Protein AF-A0A7J4PZW4-F1 (afdb_monomer_lite)

Foldseek 3Di:
DPDPDLVVQQVVQQCAPVPDDDGDGSVVSVVVVVVVVVVVVVVCCCVVCVDPPDPDDD

Radius of gyration: 18.54 Å; chains: 1; bounding box: 39×29×47 Å

Sequence (58 aa):
QTCDTLEEMEIWMDTTGKGYGEEHSGVSNLVDSLDIITWWAAYSFFHLDEKPVVNAYL

Structure (mmCIF, N/CA/C/O backbone):
data_AF-A0A7J4PZW4-F1
#
_entry.id   AF-A0A7J4PZW4-F1
#
loop_
_atom_site.group_PDB
_atom_site.id
_atom_site.type_symbol
_atom_site.label_atom_id
_atom_site.label_alt_id
_atom_site.label_comp_id
_atom_site.label_asym_id
_atom_site.label_entity_id
_atom_site.label_seq_id
_atom_site.pdbx_PDB_ins_code
_atom_site.Cartn_x
_atom_site.Cartn_y
_atom_site.Cartn_z
_atom_site.occupancy
_atom_site.B_iso_or_equiv
_atom_site.auth_seq_id
_atom_site.auth_comp_id
_atom_site.auth_asym_id
_atom_site.auth_atom_id
_atom_site.pdbx_PDB_model_num
ATOM 1 N N . GLN A 1 1 ? 5.292 -15.751 11.284 1.00 43.28 1 GLN A N 1
ATOM 2 C CA . GLN A 1 1 ? 4.225 -15.209 10.428 1.00 43.28 1 GLN A CA 1
ATOM 3 C C . GLN A 1 1 ? 4.248 -13.720 10.712 1.00 43.28 1 GLN A C 1
ATOM 5 O O . GLN A 1 1 ? 4.010 -13.355 11.848 1.00 43.28 1 GLN A O 1
ATOM 10 N N . THR A 1 2 ? 4.778 -12.858 9.847 1.00 59.66 2 THR A N 1
ATOM 11 C CA . THR A 1 2 ? 4.755 -12.918 8.373 1.00 59.66 2 THR A CA 1
ATOM 12 C C . THR A 1 2 ? 3.334 -13.092 7.869 1.00 59.66 2 THR A C 1
ATOM 14 O O . THR A 1 2 ? 3.044 -14.082 7.215 1.00 59.66 2 THR A O 1
ATOM 17 N N . CYS A 1 3 ? 2.451 -12.182 8.255 1.00 56.50 3 CYS A N 1
ATOM 18 C CA . CYS A 1 3 ? 1.146 -12.026 7.640 1.00 56.50 3 CYS A CA 1
ATOM 19 C C . CYS A 1 3 ? 0.773 -10.556 7.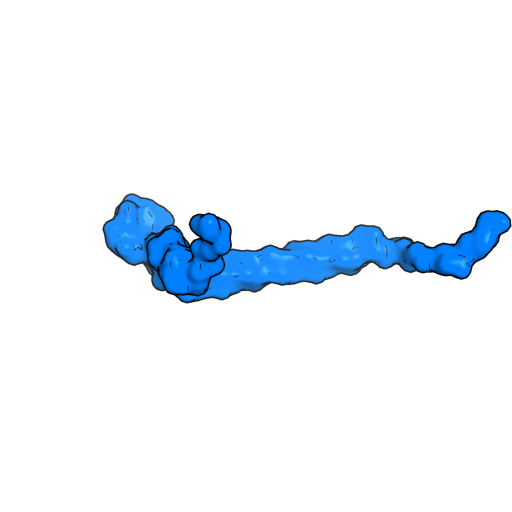799 1.00 56.50 3 CYS A C 1
ATOM 21 O O . CYS A 1 3 ? 0.178 -10.194 8.796 1.00 56.50 3 CYS A O 1
ATOM 23 N N . ASP A 1 4 ? 1.161 -9.715 6.845 1.00 72.19 4 ASP A N 1
ATOM 24 C CA . ASP A 1 4 ? 0.418 -8.483 6.606 1.00 72.19 4 ASP A CA 1
ATOM 25 C C . ASP A 1 4 ? -0.942 -8.935 6.053 1.00 72.19 4 ASP A C 1
ATOM 27 O O . ASP A 1 4 ? -1.079 -9.215 4.859 1.00 72.19 4 ASP A O 1
ATOM 31 N N . THR A 1 5 ? -1.913 -9.200 6.933 1.00 88.44 5 THR A N 1
ATOM 32 C CA . THR A 1 5 ? -3.277 -9.518 6.493 1.00 88.44 5 THR A CA 1
ATOM 33 C C . THR A 1 5 ? -3.988 -8.236 6.082 1.00 88.44 5 THR A C 1
ATOM 35 O O . THR A 1 5 ? -3.690 -7.165 6.607 1.00 88.44 5 THR A O 1
ATOM 38 N N . LEU A 1 6 ? -4.950 -8.333 5.159 1.00 89.19 6 LEU A N 1
ATOM 39 C CA . LEU A 1 6 ? -5.737 -7.168 4.743 1.00 89.19 6 LEU A CA 1
ATOM 40 C C . LEU A 1 6 ? -6.410 -6.491 5.949 1.00 89.19 6 LEU A C 1
ATOM 42 O O . LEU A 1 6 ? -6.340 -5.275 6.083 1.00 89.19 6 LEU A O 1
ATOM 46 N N . GLU A 1 7 ? -6.980 -7.280 6.861 1.00 90.50 7 GLU A N 1
ATOM 47 C CA . GLU A 1 7 ? -7.625 -6.768 8.075 1.00 90.50 7 GLU A CA 1
ATOM 48 C C . GLU A 1 7 ? -6.642 -6.031 8.993 1.00 90.50 7 GLU A C 1
ATOM 50 O O . GLU A 1 7 ? -6.940 -4.933 9.461 1.00 90.50 7 GLU A O 1
ATOM 55 N N . GLU A 1 8 ? -5.447 -6.579 9.234 1.00 90.31 8 GLU A N 1
ATOM 56 C CA . GLU A 1 8 ? -4.439 -5.886 10.044 1.00 90.31 8 GLU A CA 1
ATOM 57 C C . GLU A 1 8 ? -3.941 -4.615 9.353 1.00 90.31 8 GLU A C 1
ATOM 59 O O . GLU A 1 8 ? -3.780 -3.587 10.012 1.00 90.31 8 GLU A O 1
ATOM 64 N N . MET A 1 9 ? -3.740 -4.652 8.033 1.00 89.88 9 MET A N 1
ATOM 65 C CA . MET A 1 9 ? -3.338 -3.480 7.254 1.00 89.88 9 MET A CA 1
ATOM 66 C C . MET A 1 9 ? -4.383 -2.364 7.333 1.00 89.88 9 MET A C 1
ATOM 68 O O . MET A 1 9 ? -4.020 -1.220 7.592 1.00 89.88 9 MET A O 1
ATOM 72 N N . GLU A 1 10 ? -5.672 -2.674 7.191 1.00 92.06 10 GLU A N 1
ATOM 73 C CA . GLU A 1 10 ? -6.746 -1.685 7.326 1.00 92.06 10 GLU A CA 1
ATOM 74 C C . GLU A 1 10 ? -6.767 -1.058 8.731 1.00 92.06 10 GLU A C 1
ATOM 76 O O . GLU A 1 10 ? -6.848 0.162 8.861 1.00 92.06 10 GLU A O 1
ATOM 81 N N . ILE A 1 11 ? -6.602 -1.855 9.791 1.00 91.25 11 ILE A N 1
ATOM 82 C CA . ILE A 1 11 ? -6.545 -1.349 11.176 1.00 91.25 11 ILE A CA 1
ATOM 83 C C . ILE A 1 11 ? -5.347 -0.411 11.390 1.00 91.25 11 ILE A C 1
ATOM 85 O O 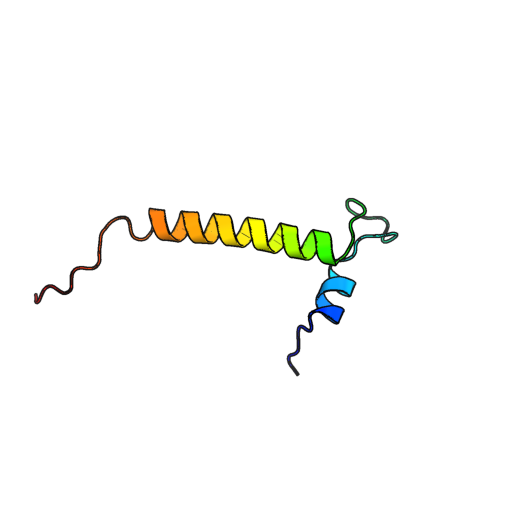. ILE A 1 11 ? -5.449 0.621 12.069 1.00 91.25 11 ILE A O 1
ATOM 89 N N . TRP A 1 12 ? -4.191 -0.765 10.827 1.00 90.00 12 TRP A N 1
ATOM 90 C CA . TRP A 1 12 ? -2.994 0.067 10.902 1.00 90.00 12 TRP A CA 1
ATOM 91 C C . TRP A 1 12 ? -3.157 1.375 10.131 1.00 90.00 12 TRP A C 1
ATOM 93 O O . TRP A 1 12 ? -2.723 2.420 10.623 1.00 90.00 12 TRP A O 1
ATOM 103 N N . MET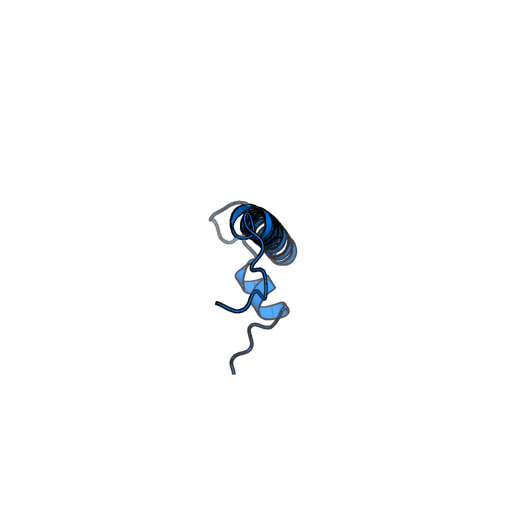 A 1 13 ? -3.800 1.320 8.965 1.00 92.00 13 MET A N 1
ATOM 104 C CA . MET A 1 13 ? -3.983 2.463 8.076 1.00 92.00 13 MET A CA 1
ATOM 105 C C . MET A 1 13 ? -5.156 3.368 8.460 1.00 92.00 13 MET A C 1
ATOM 107 O O . MET A 1 13 ? -5.192 4.495 7.988 1.00 92.00 13 MET A O 1
ATOM 111 N N . ASP A 1 14 ? -6.085 2.947 9.319 1.00 94.12 14 ASP A N 1
ATOM 112 C CA . ASP A 1 14 ? -7.164 3.814 9.812 1.00 94.12 14 ASP A CA 1
ATOM 113 C C . ASP A 1 14 ? -6.604 4.963 10.665 1.00 94.12 14 ASP A C 1
ATOM 115 O O . ASP A 1 14 ? -5.827 4.741 11.600 1.00 94.12 14 ASP A O 1
ATOM 119 N N . THR A 1 15 ? -6.990 6.197 10.356 1.00 93.88 15 THR A N 1
ATOM 120 C CA . THR A 1 15 ? -6.602 7.402 11.108 1.00 93.88 15 THR A CA 1
ATOM 121 C C . THR A 1 15 ? -7.748 7.966 11.942 1.00 93.88 15 THR A C 1
ATOM 123 O O . THR A 1 15 ? -7.541 8.920 12.692 1.00 93.88 15 THR A O 1
ATOM 126 N N . THR A 1 16 ? -8.926 7.343 11.880 1.00 93.25 16 THR A N 1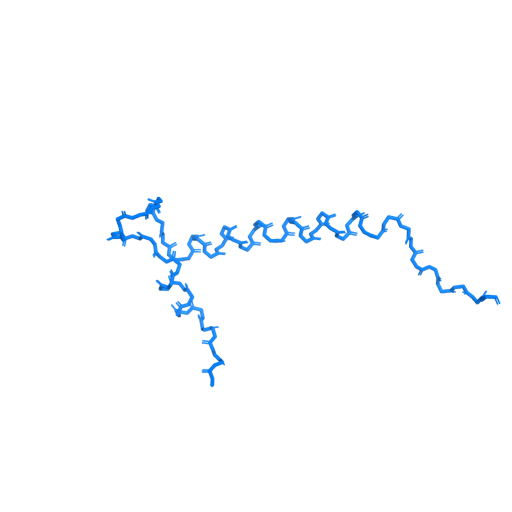
ATOM 127 C CA . THR A 1 16 ? -10.130 7.820 12.553 1.00 93.25 16 THR A CA 1
ATOM 128 C C . THR A 1 16 ? -9.941 7.890 14.070 1.00 93.25 16 THR A C 1
ATOM 130 O O . THR A 1 16 ? -9.629 6.892 14.723 1.00 93.25 16 THR A O 1
ATOM 133 N N . GLY A 1 17 ? -10.117 9.071 14.662 1.00 89.19 17 GLY A N 1
ATOM 134 C CA . GLY A 1 17 ? -10.011 9.292 16.103 1.00 89.19 17 GLY A CA 1
ATOM 135 C C . GLY A 1 17 ? -8.594 9.158 16.668 1.00 89.19 17 GLY A C 1
ATOM 136 O O . GLY A 1 17 ? -8.435 9.116 17.890 1.00 89.19 17 GLY A O 1
ATOM 137 N N . LYS A 1 18 ? -7.556 9.100 15.819 1.00 87.81 18 LYS A N 1
ATOM 138 C CA . LYS A 1 18 ? -6.159 8.966 16.269 1.00 87.81 18 LYS A CA 1
ATOM 139 C C . LYS A 1 18 ? -5.503 10.302 16.634 1.00 87.81 18 LYS A C 1
ATOM 141 O O . LYS A 1 18 ? -4.427 10.311 17.231 1.00 87.81 18 LYS A O 1
ATOM 146 N N . GLY A 1 19 ? -6.160 11.430 16.348 1.00 87.25 19 GLY A N 1
ATOM 147 C CA . GLY A 1 19 ? -5.702 12.766 16.755 1.00 87.25 19 GLY A CA 1
ATOM 148 C C . GLY A 1 19 ? -4.481 13.272 15.980 1.00 87.25 19 GLY A C 1
ATOM 149 O O . GLY A 1 19 ? -3.835 14.230 16.404 1.00 87.25 19 GLY A O 1
ATOM 150 N N . TYR A 1 20 ? -4.160 12.626 14.858 1.00 82.25 20 TYR A N 1
ATOM 151 C CA . TYR A 1 20 ? -3.135 13.037 13.910 1.00 82.25 20 TYR A CA 1
ATOM 152 C C . TYR A 1 20 ? -3.577 12.701 12.483 1.00 82.25 20 TYR A C 1
ATOM 154 O O . TYR A 1 20 ? -4.294 11.729 12.263 1.00 82.25 20 TYR A O 1
ATOM 162 N N . GLY A 1 21 ? -3.087 13.477 11.515 1.00 83.75 21 GLY A N 1
ATOM 163 C CA . GLY A 1 21 ? -3.461 13.309 10.112 1.00 83.75 21 GLY A CA 1
ATOM 164 C C . GLY A 1 21 ? -4.903 13.728 9.823 1.00 83.75 21 GLY A C 1
ATOM 165 O O . GLY A 1 21 ? -5.580 14.325 10.660 1.00 83.75 21 GLY A O 1
ATOM 166 N N . GLU A 1 22 ? -5.340 13.447 8.601 1.00 89.31 22 GLU A N 1
ATOM 167 C CA . GLU A 1 22 ? -6.742 13.568 8.212 1.00 89.31 22 GLU A CA 1
ATOM 168 C C . GLU A 1 22 ? -7.487 12.278 8.546 1.00 89.31 22 GLU A C 1
ATOM 170 O O . GLU A 1 22 ? -6.913 11.191 8.473 1.00 89.31 22 GLU A O 1
ATOM 175 N N . GLU A 1 23 ? -8.759 12.403 8.909 1.00 92.38 23 GLU A N 1
ATOM 176 C CA . GLU A 1 23 ? -9.622 11.282 9.278 1.00 92.38 23 GLU A CA 1
ATOM 177 C C . GLU A 1 23 ? -10.041 10.513 8.020 1.00 92.38 23 GLU A C 1
ATOM 179 O O . GLU A 1 23 ? -10.843 11.000 7.221 1.00 92.38 23 GLU A O 1
ATOM 184 N N . HIS A 1 24 ? -9.503 9.307 7.859 1.00 92.44 24 HIS A N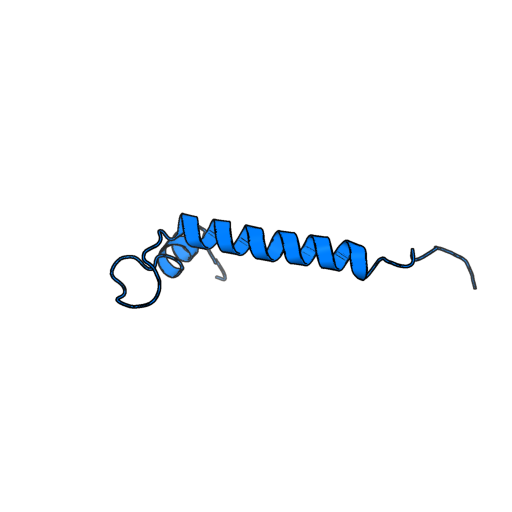 1
ATOM 185 C CA . HIS A 1 24 ? -9.770 8.421 6.733 1.00 92.44 24 HIS A CA 1
ATOM 186 C C . HIS A 1 24 ? -9.840 6.978 7.220 1.00 92.44 24 HIS A C 1
ATOM 188 O O . HIS A 1 24 ? -9.083 6.564 8.099 1.00 92.44 24 HIS A O 1
ATOM 194 N N . SER A 1 25 ? -10.735 6.198 6.613 1.00 94.44 25 SER A N 1
ATOM 195 C CA . SER A 1 25 ? -10.813 4.762 6.891 1.00 94.44 25 SER A CA 1
ATOM 196 C C . SER A 1 25 ? -9.555 4.035 6.411 1.00 94.44 25 SER A C 1
ATOM 198 O O . SER A 1 25 ? -8.921 4.448 5.435 1.00 94.44 25 SER A O 1
ATOM 200 N N . GLY A 1 26 ? -9.249 2.897 7.036 1.00 92.94 26 GLY A N 1
ATOM 201 C CA . GLY A 1 26 ? -8.133 2.039 6.632 1.00 92.94 26 GLY A CA 1
ATOM 202 C C . GLY A 1 26 ? -8.166 1.635 5.160 1.00 92.94 26 GLY A C 1
ATOM 203 O O . GLY A 1 26 ? -7.147 1.707 4.478 1.00 92.94 26 GLY A O 1
ATOM 204 N N . VAL A 1 27 ? -9.354 1.296 4.649 1.00 95.38 27 VAL A N 1
ATOM 205 C CA . VAL A 1 27 ? -9.568 0.948 3.236 1.00 95.38 27 VAL A CA 1
ATOM 206 C C . VAL A 1 27 ? -9.222 2.118 2.315 1.00 95.38 27 VAL A C 1
ATOM 208 O O . VAL A 1 27 ? -8.558 1.911 1.303 1.00 95.38 27 VAL A O 1
ATOM 211 N N . SER A 1 28 ? -9.637 3.343 2.662 1.00 95.50 28 SER A N 1
ATOM 212 C CA . SER A 1 28 ? -9.340 4.533 1.849 1.00 95.50 28 SER A CA 1
ATOM 213 C C . SER A 1 28 ? -7.836 4.752 1.749 1.00 95.50 28 SER A C 1
ATOM 215 O O . SER A 1 28 ? -7.286 4.765 0.653 1.00 95.50 28 SER A O 1
ATOM 217 N N . ASN A 1 29 ? -7.155 4.802 2.896 1.00 94.31 29 ASN A N 1
ATOM 218 C CA . ASN A 1 29 ? -5.712 5.022 2.947 1.00 94.31 29 ASN A CA 1
ATOM 219 C C . ASN A 1 29 ? -4.927 3.914 2.222 1.00 94.31 29 ASN A C 1
ATOM 221 O O . ASN A 1 29 ? -3.900 4.192 1.596 1.00 94.31 29 ASN A O 1
ATOM 225 N N . LEU A 1 30 ? -5.407 2.667 2.276 1.00 94.00 30 LEU A N 1
ATOM 226 C CA . LEU A 1 30 ? -4.813 1.541 1.555 1.00 94.00 30 LEU A CA 1
ATOM 227 C C . LEU A 1 30 ? -4.948 1.693 0.034 1.00 94.00 30 LEU A C 1
ATOM 229 O O . LEU A 1 30 ? -3.959 1.534 -0.684 1.00 94.00 30 LEU A O 1
ATOM 233 N N . VAL A 1 31 ? -6.148 2.013 -0.456 1.00 95.19 31 VAL A N 1
ATOM 234 C CA . VAL A 1 31 ? -6.412 2.202 -1.891 1.00 95.19 31 VAL A CA 1
ATOM 235 C C . VAL A 1 31 ? -5.639 3.403 -2.434 1.00 95.19 31 VAL A C 1
ATOM 237 O O . VAL A 1 31 ? -4.993 3.281 -3.473 1.00 95.19 31 VAL A O 1
ATOM 240 N N . ASP A 1 32 ? -5.621 4.517 -1.704 1.00 94.62 32 ASP A N 1
ATOM 241 C CA . ASP A 1 32 ? -4.897 5.729 -2.097 1.00 94.62 32 ASP A CA 1
ATOM 242 C C . ASP A 1 32 ? -3.381 5.479 -2.170 1.00 94.62 32 ASP A C 1
ATOM 244 O O . ASP A 1 32 ? -2.706 5.897 -3.114 1.00 94.62 32 ASP A O 1
ATOM 248 N N . SER A 1 33 ? -2.833 4.722 -1.213 1.00 93.25 33 SER A N 1
ATOM 249 C CA . SER A 1 33 ? -1.416 4.336 -1.230 1.00 93.25 33 SER A CA 1
ATOM 250 C C . SER A 1 33 ? -1.081 3.435 -2.422 1.00 93.25 33 SER A C 1
ATOM 252 O O . SER A 1 33 ? -0.034 3.602 -3.054 1.00 93.25 33 SER A O 1
ATOM 254 N N . LEU A 1 34 ? -1.967 2.489 -2.751 1.00 94.56 34 LEU A N 1
ATOM 255 C CA . LEU A 1 34 ? -1.797 1.603 -3.901 1.00 94.56 34 LEU A CA 1
ATOM 256 C C . LEU A 1 34 ? -1.848 2.376 -5.225 1.00 94.56 34 LEU A C 1
ATOM 258 O O . LEU A 1 34 ? -1.038 2.095 -6.110 1.00 94.56 34 LEU A O 1
ATOM 262 N N . ASP A 1 35 ? -2.751 3.350 -5.358 1.00 96.12 35 ASP A N 1
ATOM 263 C CA . ASP A 1 35 ? -2.857 4.199 -6.550 1.00 96.12 35 ASP A CA 1
ATOM 264 C C . ASP A 1 35 ? -1.550 4.970 -6.789 1.00 96.12 35 ASP A C 1
ATOM 266 O O . ASP A 1 35 ? -0.948 4.868 -7.861 1.00 96.12 35 ASP A O 1
ATOM 270 N N . ILE A 1 36 ? -1.022 5.631 -5.751 1.00 96.25 36 ILE A N 1
ATOM 271 C CA . ILE A 1 36 ? 0.247 6.371 -5.821 1.00 96.25 36 ILE A CA 1
ATOM 272 C C . ILE A 1 36 ? 1.399 5.460 -6.263 1.00 96.25 36 ILE A C 1
ATOM 274 O O . ILE A 1 36 ? 2.145 5.804 -7.183 1.00 96.25 36 ILE A O 1
ATOM 278 N N . ILE A 1 37 ? 1.556 4.293 -5.628 1.00 95.81 37 ILE A N 1
ATOM 279 C CA . ILE A 1 37 ? 2.637 3.351 -5.960 1.00 95.81 37 ILE A CA 1
ATOM 280 C C . ILE A 1 37 ? 2.490 2.847 -7.397 1.00 95.81 37 ILE A C 1
ATOM 282 O O . ILE A 1 37 ? 3.484 2.754 -8.118 1.00 95.81 37 ILE A O 1
ATOM 286 N N . THR A 1 38 ? 1.264 2.552 -7.831 1.00 94.88 38 THR A N 1
ATOM 287 C CA . THR A 1 38 ? 0.992 2.048 -9.182 1.00 94.88 38 THR A CA 1
ATOM 288 C C . THR A 1 38 ? 1.346 3.090 -10.240 1.00 94.88 38 THR A C 1
ATOM 290 O O . THR A 1 38 ? 2.005 2.753 -11.226 1.00 94.88 38 THR A O 1
ATOM 293 N N . TRP A 1 39 ? 0.999 4.362 -10.022 1.00 94.00 39 TRP A N 1
ATOM 294 C CA . TRP A 1 39 ? 1.372 5.441 -10.938 1.00 94.00 39 TRP A CA 1
ATOM 295 C C . TRP A 1 39 ? 2.879 5.662 -11.005 1.00 94.00 39 TRP A C 1
ATOM 297 O O . TRP A 1 39 ? 3.426 5.798 -12.103 1.00 94.00 39 TRP A O 1
ATOM 307 N N . TRP A 1 40 ? 3.570 5.637 -9.862 1.00 94.62 40 TRP A N 1
ATOM 308 C CA . TRP A 1 40 ? 5.030 5.721 -9.838 1.00 94.62 40 TRP A CA 1
ATOM 309 C C . TRP A 1 40 ? 5.685 4.538 -10.545 1.00 94.62 40 TRP A C 1
ATOM 311 O O . TRP A 1 40 ? 6.603 4.743 -11.334 1.00 94.62 40 TRP A O 1
ATOM 321 N N . ALA A 1 41 ? 5.194 3.318 -10.326 1.00 91.88 41 ALA A N 1
ATOM 322 C CA . ALA A 1 41 ? 5.699 2.131 -11.003 1.00 91.88 41 ALA A CA 1
ATOM 323 C C . ALA A 1 41 ? 5.507 2.232 -12.522 1.00 91.88 41 ALA A C 1
ATOM 325 O O . ALA A 1 41 ? 6.461 2.019 -13.269 1.00 91.88 41 ALA A O 1
ATOM 326 N N . ALA A 1 42 ? 4.314 2.616 -12.986 1.00 90.81 42 ALA A N 1
ATOM 327 C CA . ALA A 1 42 ? 4.039 2.819 -14.407 1.00 90.81 42 ALA A CA 1
ATOM 328 C C . ALA A 1 42 ? 4.968 3.881 -15.017 1.00 90.81 42 ALA A C 1
ATOM 330 O O . ALA A 1 42 ? 5.586 3.643 -16.054 1.00 90.81 42 ALA A O 1
ATOM 331 N N . TYR A 1 43 ? 5.132 5.022 -14.340 1.00 89.81 43 TYR A N 1
ATOM 332 C CA . TYR A 1 43 ? 6.077 6.060 -14.743 1.00 89.81 43 TYR A CA 1
ATOM 333 C C . TYR A 1 43 ? 7.511 5.519 -14.832 1.00 89.81 43 TYR A C 1
ATOM 335 O O . TYR A 1 43 ? 8.181 5.730 -15.844 1.00 89.81 43 TYR A O 1
ATOM 343 N N . SER A 1 44 ? 7.975 4.788 -13.814 1.00 89.25 44 SER A N 1
ATOM 344 C CA . SER A 1 44 ? 9.309 4.186 -13.786 1.00 89.25 44 SER A CA 1
ATOM 345 C C . SER A 1 44 ? 9.517 3.180 -14.911 1.00 89.25 44 SER A C 1
ATOM 347 O O . SER A 1 44 ? 10.569 3.219 -15.537 1.00 89.25 44 SER A O 1
ATOM 349 N N . PHE A 1 45 ? 8.540 2.327 -15.222 1.00 84.38 45 PHE A N 1
ATOM 350 C CA . PHE A 1 45 ? 8.656 1.400 -16.349 1.00 84.38 45 PHE A CA 1
ATOM 351 C C . PHE A 1 45 ? 8.836 2.141 -17.675 1.00 84.38 45 PHE A C 1
ATOM 353 O O . PHE A 1 45 ? 9.732 1.797 -18.439 1.00 84.38 45 PHE A O 1
ATOM 360 N N . PHE A 1 46 ? 8.066 3.205 -17.921 1.00 81.94 46 PHE A N 1
ATOM 361 C CA . PHE A 1 46 ? 8.201 3.979 -19.158 1.00 81.94 46 PHE A CA 1
ATOM 362 C C . PHE A 1 46 ? 9.510 4.773 -19.257 1.00 81.94 46 PHE A C 1
ATOM 364 O O . PHE A 1 46 ? 10.018 4.956 -20.359 1.00 81.94 46 PHE A O 1
ATOM 371 N N . HIS A 1 47 ? 10.062 5.243 -18.134 1.00 82.00 47 HIS A N 1
ATOM 372 C CA . HIS A 1 47 ? 11.284 6.058 -18.136 1.00 82.00 47 HIS A CA 1
ATOM 373 C C . HIS A 1 47 ? 12.571 5.234 -18.016 1.00 82.00 47 HIS A C 1
ATOM 375 O O . HIS A 1 47 ? 13.621 5.681 -18.467 1.00 82.00 47 HIS A O 1
ATOM 381 N N . LEU A 1 48 ? 12.522 4.049 -17.403 1.00 78.00 48 LEU A N 1
ATOM 382 C CA . LEU A 1 48 ? 13.691 3.178 -17.246 1.00 78.00 48 LEU A CA 1
ATOM 383 C C . LEU A 1 48 ? 13.864 2.205 -18.421 1.00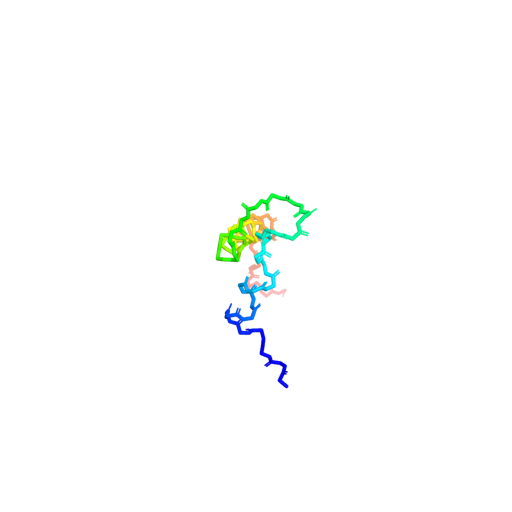 78.00 48 LEU A C 1
ATOM 385 O O . LEU A 1 48 ? 14.993 1.802 -18.688 1.00 78.00 48 LEU A O 1
ATOM 389 N N . ASP A 1 49 ? 12.792 1.876 -19.150 1.00 68.19 49 ASP A N 1
ATOM 390 C CA . ASP A 1 49 ? 12.839 1.075 -20.387 1.00 68.19 49 ASP A CA 1
ATOM 391 C C . ASP A 1 49 ? 12.886 1.961 -21.652 1.00 68.19 49 ASP A C 1
ATOM 393 O O . ASP A 1 49 ? 12.413 1.589 -22.724 1.00 68.19 49 ASP A O 1
ATOM 397 N N . GLU A 1 50 ? 13.463 3.170 -21.546 1.00 65.88 50 GLU A N 1
ATOM 398 C CA . GLU A 1 50 ? 13.586 4.127 -22.663 1.00 65.88 50 GLU A CA 1
ATOM 399 C C . GLU A 1 50 ? 14.401 3.547 -23.842 1.00 65.88 50 GLU A C 1
ATOM 401 O O . GLU A 1 50 ? 14.230 3.949 -24.996 1.00 65.88 50 GLU A O 1
ATOM 406 N N . LYS A 1 51 ? 15.280 2.569 -23.577 1.00 71.69 51 LYS A N 1
ATOM 407 C CA . LYS A 1 51 ? 16.021 1.822 -24.601 1.00 71.69 51 LYS A CA 1
ATOM 408 C C . LYS A 1 51 ? 15.729 0.328 -24.473 1.00 71.69 51 LYS A C 1
ATOM 410 O O . LYS A 1 51 ? 16.155 -0.261 -23.481 1.00 71.69 51 LYS A O 1
ATOM 415 N N . PRO A 1 52 ? 15.109 -0.305 -25.486 1.00 70.44 52 PRO A N 1
ATOM 416 C CA . PRO A 1 52 ? 14.800 -1.723 -25.420 1.00 70.44 52 PRO A CA 1
ATOM 417 C C . PRO A 1 52 ? 16.088 -2.539 -25.281 1.00 70.44 52 PRO A C 1
ATOM 419 O O . PRO A 1 52 ? 17.036 -2.363 -26.056 1.00 70.44 52 PRO A O 1
ATOM 422 N N . VAL A 1 53 ? 16.112 -3.467 -24.323 1.00 70.00 53 VAL A N 1
ATOM 423 C CA . VAL A 1 53 ? 17.175 -4.476 -24.227 1.00 70.00 53 VAL A CA 1
ATOM 424 C C . VAL A 1 53 ? 17.000 -5.453 -25.388 1.00 70.00 53 VAL A C 1
ATOM 426 O O . VAL A 1 53 ? 16.266 -6.437 -25.311 1.00 70.00 53 VAL A O 1
ATOM 429 N N . VAL A 1 54 ? 17.651 -5.155 -26.509 1.00 75.12 54 VAL A N 1
ATOM 430 C CA . VAL A 1 54 ? 17.690 -6.048 -27.667 1.00 75.12 54 VAL A CA 1
ATOM 431 C C . VAL A 1 54 ? 18.518 -7.286 -27.331 1.00 75.12 54 VAL A C 1
ATOM 433 O O . VAL A 1 54 ? 19.668 -7.180 -26.910 1.00 75.12 54 VAL A O 1
ATOM 436 N N . ASN A 1 55 ? 17.947 -8.473 -27.550 1.00 68.56 55 ASN A N 1
ATOM 437 C CA . ASN A 1 55 ? 18.700 -9.727 -27.536 1.00 68.56 55 ASN A CA 1
ATOM 438 C C . ASN A 1 55 ? 19.568 -9.800 -28.804 1.00 68.56 55 ASN A C 1
ATOM 440 O O . ASN A 1 55 ? 19.224 -10.471 -29.776 1.00 68.56 55 ASN A O 1
ATOM 444 N N . ALA A 1 56 ? 20.641 -9.013 -28.827 1.00 70.88 56 ALA A N 1
ATOM 445 C CA . ALA A 1 56 ? 21.626 -8.982 -29.894 1.00 70.88 56 ALA A CA 1
ATOM 446 C C . ALA A 1 56 ? 22.917 -9.636 -29.390 1.00 70.88 56 ALA A C 1
ATOM 448 O O . ALA A 1 56 ? 23.436 -9.272 -28.335 1.00 70.88 56 ALA A O 1
ATOM 449 N N . TYR A 1 57 ? 23.416 -10.622 -30.136 1.00 63.44 57 TYR A N 1
ATOM 450 C CA . TYR A 1 57 ? 24.720 -11.228 -29.879 1.00 63.44 57 TYR A CA 1
ATOM 451 C C . TYR A 1 57 ? 25.826 -10.179 -30.098 1.00 63.44 57 TYR A C 1
ATOM 453 O O . TYR A 1 57 ? 25.788 -9.464 -31.101 1.00 63.44 57 TYR A O 1
ATOM 461 N N . LEU A 1 58 ? 26.754 -10.085 -29.133 1.00 62.28 58 LEU A N 1
ATOM 462 C CA . LEU A 1 58 ? 27.973 -9.259 -29.171 1.00 62.28 58 LEU A CA 1
ATOM 463 C C . LEU A 1 58 ? 28.854 -9.576 -30.385 1.00 62.28 58 LEU A C 1
ATOM 465 O O . LEU A 1 58 ? 29.028 -10.782 -30.679 1.00 62.28 58 LEU A O 1
#

pLDDT: mean 84.85, std 12.15, range [43.28, 96.25]

Secondary structure (DSSP, 8-state):
-----HHHHHHHH--TTSSSS----HHHHHHHHHHHHHHHHHHHHHHH-SS-------